Protein AF-A0A0F0GKB0-F1 (afdb_monomer_lite)

pLDDT: mean 94.59, std 5.73, range [59.5, 98.56]

InterPro domains:
  IPR029058 Alpha/Beta hydrolase fold [G3DSA:3.40.50.1820] (2-96)
  IPR029058 Alpha/Beta hydrolase fold [SSF53474] (4-94)
  IPR043595 Feruloyl esterase B/C/D [PTHR38050] (4-97)

Sequence (97 aa):
GYNWSYYGLRKLADQASNGTIFVAPQGNGNGWANPGGQDLTFIDDLVRLLDNSLCVDTSQRFAGGFSYGGGMSYAIACARANVFRAVVVYSGGVLSG

Organism: Lentzea aerocolonigenes (NCBI:txid68170)

Foldseek 3Di:
DQCCPPNRVNVVCVVVVHDDDDDDDADDVSAQQCVVNVNVVVVVVVLVVDVVPDVDPQLAAEAEDEERSLLVQVVCCVPPVVRHVYYYRHPYDVNHD

Radius of gyration: 13.43 Å; chains: 1; bounding box: 31×27×32 Å

Secondary structure (DSSP, 8-state):
-GGGGGGGHHHHHHHTT----------GGG----GGGHHHHHHHHHHHHHHHHS---GGG-EEEEETHHHHHHHHHHHH-TTT-SEEEEES--S---

Structure (mmCIF, N/CA/C/O backbone):
data_AF-A0A0F0GKB0-F1
#
_entry.id   AF-A0A0F0GKB0-F1
#
loop_
_atom_site.group_PDB
_atom_site.id
_atom_site.type_symbol
_atom_site.label_atom_id
_atom_site.label_alt_id
_atom_site.label_comp_id
_atom_site.label_asym_id
_atom_site.label_entity_id
_atom_site.label_seq_id
_atom_site.pdbx_PDB_ins_code
_atom_site.Cartn_x
_atom_site.Cartn_y
_atom_site.Cartn_z
_atom_site.occupancy
_atom_site.B_iso_or_equiv
_atom_site.auth_seq_id
_atom_site.auth_comp_id
_atom_site.auth_asym_id
_atom_site.auth_atom_id
_atom_site.pdbx_PDB_model_num
ATOM 1 N N . GLY A 1 1 ? 10.236 8.770 15.998 1.00 72.25 1 GLY A N 1
ATOM 2 C CA . GLY A 1 1 ? 9.637 8.640 14.653 1.00 72.25 1 GLY A CA 1
ATOM 3 C C . GLY A 1 1 ? 8.113 8.591 14.628 1.00 72.25 1 GLY A C 1
ATOM 4 O O . GLY A 1 1 ? 7.556 8.893 13.585 1.00 72.25 1 GLY A O 1
ATOM 5 N N . TYR A 1 2 ? 7.434 8.248 15.734 1.00 84.94 2 TYR A N 1
ATOM 6 C CA . TYR A 1 2 ? 5.986 7.982 15.783 1.00 84.94 2 TYR A CA 1
ATOM 7 C C . TYR A 1 2 ? 5.107 8.975 15.004 1.00 84.94 2 TYR A C 1
ATOM 9 O O . TYR A 1 2 ? 4.395 8.576 14.087 1.00 84.94 2 TYR A O 1
ATOM 17 N N . ASN A 1 3 ? 5.240 10.273 15.304 1.00 88.56 3 ASN A N 1
ATOM 18 C CA . ASN A 1 3 ? 4.411 11.338 14.725 1.00 88.56 3 ASN A CA 1
ATOM 19 C C . ASN A 1 3 ? 4.466 11.439 13.195 1.00 88.56 3 ASN A C 1
ATOM 21 O O . ASN A 1 3 ? 3.524 11.953 12.605 1.00 88.56 3 ASN A O 1
ATOM 25 N N . TRP A 1 4 ? 5.546 10.967 12.570 1.00 90.31 4 TRP A N 1
ATOM 26 C CA . TRP A 1 4 ? 5.754 11.027 11.120 1.00 90.31 4 TRP A CA 1
ATOM 27 C C . TRP A 1 4 ? 5.763 9.644 10.464 1.00 90.31 4 TRP A C 1
ATOM 29 O O . TRP A 1 4 ? 5.989 9.533 9.261 1.00 90.31 4 TRP A O 1
ATOM 39 N N . SER A 1 5 ? 5.503 8.583 11.234 1.00 92.38 5 SER A N 1
ATOM 40 C CA . SER A 1 5 ? 5.356 7.240 10.676 1.00 92.38 5 SER A CA 1
ATOM 41 C C . SER A 1 5 ? 4.199 7.210 9.677 1.00 92.38 5 SER A C 1
ATOM 43 O O . SER A 1 5 ? 3.170 7.862 9.885 1.00 92.38 5 SER A O 1
ATOM 45 N N . TYR A 1 6 ? 4.400 6.495 8.567 1.00 94.44 6 TYR A N 1
ATOM 46 C CA . TYR A 1 6 ? 3.424 6.391 7.478 1.00 94.44 6 TYR A CA 1
ATOM 47 C C . TYR A 1 6 ? 2.942 7.766 6.990 1.00 94.44 6 TYR A C 1
ATOM 49 O O . TYR A 1 6 ? 1.745 8.010 6.888 1.00 94.44 6 TYR A O 1
ATOM 57 N N . TYR A 1 7 ? 3.875 8.697 6.762 1.00 94.38 7 TYR A N 1
ATOM 58 C CA . TYR A 1 7 ? 3.584 10.072 6.324 1.00 94.38 7 TYR A CA 1
ATOM 59 C C . TYR A 1 7 ? 2.638 10.834 7.273 1.00 94.38 7 TYR A C 1
ATOM 61 O O . TYR A 1 7 ? 1.873 11.697 6.852 1.00 94.38 7 TYR A O 1
ATOM 69 N N . GLY A 1 8 ? 2.680 10.508 8.570 1.00 94.81 8 GLY A N 1
ATOM 70 C CA . GLY A 1 8 ? 1.841 11.119 9.605 1.00 94.81 8 GLY A CA 1
ATOM 71 C C . GLY A 1 8 ? 0.459 10.480 9.770 1.00 94.81 8 GLY A C 1
ATOM 72 O O . GLY A 1 8 ? -0.267 10.844 10.697 1.00 94.81 8 GLY A O 1
ATOM 73 N N . LEU A 1 9 ? 0.105 9.489 8.944 1.00 94.62 9 LEU A N 1
ATOM 74 C CA . LEU A 1 9 ? -1.196 8.818 9.005 1.00 94.62 9 LEU A CA 1
ATOM 75 C C . LEU A 1 9 ? -1.418 8.089 10.332 1.00 94.62 9 LEU A C 1
ATOM 77 O O . LEU A 1 9 ? -2.547 8.047 10.813 1.00 94.62 9 LEU A O 1
ATOM 81 N N . ARG A 1 10 ? -0.356 7.564 10.962 1.00 95.06 10 ARG A N 1
ATOM 82 C CA . ARG A 1 10 ? -0.489 6.887 12.260 1.00 95.06 10 ARG A CA 1
ATOM 83 C C . ARG A 1 10 ? -1.040 7.816 13.330 1.00 95.06 10 ARG A C 1
ATOM 85 O O . ARG A 1 10 ? -2.030 7.486 13.971 1.00 95.06 10 ARG A O 1
ATOM 92 N N . LYS A 1 11 ? -0.443 9.004 13.454 1.00 95.38 11 LYS A N 1
ATOM 93 C CA . LYS A 1 11 ? -0.886 10.026 14.404 1.00 95.38 11 LYS A CA 1
ATOM 94 C C . LYS A 1 11 ? -2.346 10.413 14.158 1.00 95.38 11 LYS A C 1
ATOM 96 O O . LYS A 1 11 ? -3.099 10.531 15.116 1.00 95.38 11 LYS A O 1
ATOM 101 N N . LEU A 1 12 ? -2.739 10.602 12.896 1.00 94.69 12 LEU A N 1
ATOM 102 C CA . LEU A 1 12 ? -4.121 10.939 12.542 1.00 94.69 12 LEU A CA 1
ATOM 103 C C . LEU A 1 12 ? -5.096 9.815 12.912 1.00 94.69 12 LEU A C 1
ATOM 105 O O . LEU A 1 12 ? -6.158 10.100 13.459 1.00 94.69 12 LEU A O 1
ATOM 109 N N . ALA A 1 13 ? -4.728 8.554 12.669 1.00 95.06 13 ALA A N 1
ATOM 110 C CA . ALA A 1 13 ? -5.547 7.405 13.042 1.00 95.06 13 ALA A CA 1
ATOM 111 C C . ALA A 1 13 ? -5.750 7.321 14.562 1.00 95.06 13 ALA A C 1
ATOM 113 O O . ALA A 1 13 ? -6.886 7.187 15.010 1.00 95.06 13 ALA A O 1
ATOM 114 N N . ASP A 1 14 ? -4.688 7.484 15.361 1.00 94.12 14 ASP A N 1
ATOM 115 C CA . ASP A 1 14 ? -4.818 7.453 16.823 1.00 94.12 14 ASP A CA 1
ATOM 116 C C . ASP A 1 14 ? -5.656 8.633 17.344 1.00 94.12 14 ASP A C 1
ATOM 118 O O . ASP A 1 14 ? -6.501 8.453 18.216 1.00 94.12 14 ASP A O 1
ATOM 122 N N . GLN A 1 15 ? -5.464 9.837 16.788 1.00 95.56 15 GLN A N 1
ATOM 123 C CA . GLN A 1 15 ? -6.250 11.025 17.151 1.00 95.56 15 GLN A CA 1
ATOM 124 C C . GLN A 1 15 ? -7.737 10.860 16.826 1.00 95.56 15 GLN A C 1
ATOM 126 O O . GLN A 1 15 ? -8.584 11.323 17.585 1.00 95.56 15 GLN A O 1
ATOM 131 N N . ALA A 1 16 ? -8.051 10.186 15.719 1.00 95.56 16 ALA A N 1
ATOM 132 C CA . ALA A 1 16 ? -9.415 9.854 15.331 1.00 95.56 16 ALA A CA 1
ATOM 133 C C . ALA A 1 16 ? -9.985 8.642 16.091 1.00 95.56 16 ALA A C 1
ATOM 135 O O . ALA A 1 16 ? -11.151 8.315 15.904 1.00 95.56 16 ALA A O 1
ATOM 136 N N . SER A 1 17 ? -9.191 7.977 16.943 1.00 93.44 17 SER A N 1
ATOM 137 C CA . SER A 1 17 ? -9.540 6.688 17.562 1.00 93.44 17 SER A CA 1
ATOM 138 C C . SER A 1 17 ? -9.919 5.610 16.535 1.00 93.44 17 SER A C 1
ATOM 140 O O . SER A 1 17 ? -10.755 4.745 16.796 1.00 93.44 17 SER A O 1
ATOM 142 N N . ASN A 1 18 ? -9.283 5.646 15.361 1.00 91.06 18 ASN A N 1
ATOM 143 C CA . ASN A 1 18 ? -9.494 4.678 14.294 1.00 91.06 18 ASN A CA 1
ATOM 144 C C . ASN A 1 18 ? -8.580 3.465 14.486 1.00 91.06 18 ASN A C 1
ATOM 146 O O . ASN A 1 18 ? -7.352 3.583 14.499 1.00 91.06 18 ASN A O 1
ATOM 150 N N . GLY A 1 19 ? -9.171 2.271 14.549 1.00 91.81 19 GLY A N 1
ATOM 151 C CA . GLY A 1 19 ? -8.420 1.028 14.400 1.00 91.81 19 GLY A CA 1
ATOM 152 C C . GLY A 1 19 ? -7.828 0.956 12.993 1.00 91.81 19 GLY A C 1
ATOM 153 O O . GLY A 1 19 ? -8.562 0.913 12.011 1.00 91.81 19 GLY A O 1
ATOM 154 N N . THR A 1 20 ? -6.501 0.995 12.867 1.00 95.56 20 THR A N 1
ATOM 155 C CA . THR A 1 20 ? -5.824 0.944 11.563 1.00 95.56 20 THR A CA 1
ATOM 156 C C . THR A 1 20 ? -4.605 0.037 11.625 1.00 95.56 20 THR A C 1
ATOM 158 O O . THR A 1 20 ? -3.739 0.180 12.495 1.00 95.56 20 THR A O 1
ATOM 161 N N . ILE A 1 21 ? -4.537 -0.888 10.671 1.00 96.31 21 ILE A N 1
ATOM 162 C CA . ILE A 1 21 ? -3.395 -1.773 10.459 1.00 96.31 21 ILE A CA 1
ATOM 163 C C . ILE A 1 21 ? -2.448 -1.059 9.498 1.00 96.31 21 ILE A C 1
ATOM 165 O O . ILE A 1 21 ? -2.811 -0.765 8.362 1.00 96.31 21 ILE A O 1
ATOM 169 N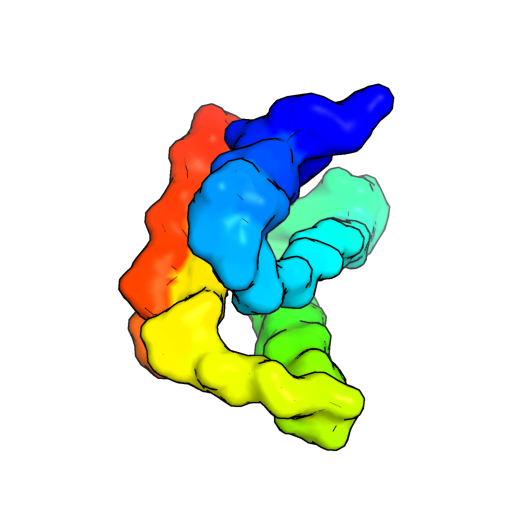 N . PHE A 1 22 ? -1.236 -0.766 9.960 1.00 96.44 22 PHE A N 1
ATOM 170 C CA . PHE A 1 22 ? -0.208 -0.158 9.125 1.00 96.44 22 PHE A CA 1
ATOM 171 C C . PHE A 1 22 ? 0.793 -1.216 8.686 1.00 96.44 22 PHE A C 1
ATOM 173 O O . PHE A 1 22 ? 1.321 -1.957 9.515 1.00 96.44 22 PHE A O 1
ATOM 180 N N . VAL A 1 23 ? 1.057 -1.263 7.384 1.00 97.31 23 VAL A N 1
ATOM 181 C CA . VAL A 1 23 ? 1.920 -2.265 6.758 1.00 97.31 23 VAL A CA 1
ATOM 182 C C . VAL A 1 23 ? 2.974 -1.542 5.929 1.00 97.31 23 VAL A C 1
ATOM 184 O O . VAL A 1 23 ? 2.646 -0.664 5.135 1.00 97.31 23 VAL A O 1
ATOM 187 N N . ALA A 1 24 ? 4.241 -1.898 6.132 1.00 96.38 24 ALA A N 1
ATOM 188 C CA . ALA A 1 24 ? 5.380 -1.366 5.390 1.00 96.38 24 ALA A CA 1
ATOM 189 C C . ALA A 1 24 ? 6.088 -2.524 4.666 1.00 96.38 24 ALA A C 1
ATOM 191 O O . ALA A 1 24 ? 7.012 -3.114 5.230 1.00 96.38 24 ALA A O 1
ATOM 192 N N . PRO A 1 25 ? 5.627 -2.911 3.464 1.00 96.12 25 PRO A N 1
ATOM 193 C CA . PRO A 1 25 ? 6.266 -3.976 2.706 1.00 96.12 25 PRO A CA 1
ATOM 194 C C . PRO A 1 25 ? 7.652 -3.543 2.211 1.00 96.12 25 PRO A C 1
ATOM 196 O O . PRO A 1 25 ? 7.873 -2.372 1.900 1.00 96.12 25 PRO A O 1
ATOM 199 N N . GLN A 1 26 ? 8.576 -4.500 2.128 1.00 95.81 26 GLN A N 1
ATOM 200 C CA . GLN A 1 26 ? 9.932 -4.290 1.629 1.00 95.81 26 GLN A CA 1
ATOM 201 C C . GLN A 1 26 ? 10.068 -4.897 0.232 1.00 95.81 26 GLN A C 1
ATOM 203 O O . GLN A 1 26 ? 9.820 -6.088 0.054 1.00 95.81 26 GLN A O 1
ATOM 208 N N . GLY A 1 27 ? 10.474 -4.079 -0.735 1.00 93.50 27 GLY A N 1
ATOM 209 C CA . GLY A 1 27 ? 10.708 -4.511 -2.109 1.00 93.50 27 GLY A CA 1
ATOM 210 C C . GLY A 1 27 ? 12.058 -5.215 -2.283 1.00 93.50 27 GLY A C 1
ATOM 211 O O . GLY A 1 27 ? 13.002 -5.010 -1.508 1.00 93.50 27 GLY A O 1
ATOM 212 N N . ASN A 1 28 ? 12.170 -6.036 -3.327 1.00 93.50 28 ASN A N 1
ATOM 213 C CA . ASN A 1 28 ? 13.400 -6.762 -3.643 1.00 93.50 28 ASN A CA 1
ATOM 214 C C . ASN A 1 28 ? 14.551 -5.789 -3.940 1.00 93.50 28 ASN A C 1
ATOM 216 O O . ASN A 1 28 ? 14.416 -4.864 -4.738 1.00 93.50 28 ASN A O 1
ATOM 220 N N . GLY A 1 29 ? 15.699 -5.983 -3.283 1.00 93.69 29 GLY A N 1
ATOM 221 C CA . GLY A 1 29 ? 16.854 -5.091 -3.442 1.00 93.69 29 GLY A CA 1
ATOM 222 C C . GLY A 1 29 ? 16.589 -3.637 -3.025 1.00 93.69 29 GLY A C 1
ATOM 223 O O . GLY A 1 29 ? 17.278 -2.742 -3.506 1.00 93.69 29 GLY A O 1
ATOM 224 N N . ASN A 1 30 ? 15.607 -3.393 -2.145 1.00 93.75 30 ASN A N 1
ATOM 225 C CA . ASN A 1 30 ? 15.099 -2.061 -1.781 1.00 93.75 30 ASN A CA 1
ATOM 226 C C . ASN A 1 30 ? 14.444 -1.298 -2.951 1.00 93.75 30 ASN A C 1
ATOM 228 O O . ASN A 1 30 ? 14.394 -0.066 -2.937 1.00 93.75 30 ASN A O 1
ATOM 232 N N . GLY A 1 31 ? 13.963 -2.012 -3.971 1.00 93.81 31 GLY A N 1
ATOM 233 C CA . GLY A 1 31 ? 13.333 -1.434 -5.153 1.00 93.81 31 GLY A CA 1
ATOM 234 C C . GLY A 1 31 ? 11.995 -2.079 -5.498 1.00 93.81 31 GLY A C 1
ATOM 235 O O . GLY A 1 31 ? 11.622 -3.110 -4.946 1.00 93.81 31 GLY A O 1
ATOM 236 N N . TRP A 1 32 ? 11.294 -1.447 -6.439 1.00 96.44 32 TRP A N 1
ATOM 237 C CA . TRP A 1 32 ? 9.991 -1.879 -6.949 1.00 96.44 32 TRP A CA 1
ATOM 238 C C . TRP A 1 32 ? 10.025 -2.022 -8.479 1.00 96.44 32 TRP A C 1
ATOM 240 O O . TRP A 1 32 ? 9.239 -1.405 -9.196 1.00 96.44 32 TRP A O 1
ATOM 250 N N . ALA A 1 33 ? 11.019 -2.747 -8.999 1.00 94.31 33 ALA A N 1
ATOM 251 C CA . ALA A 1 33 ? 11.266 -2.877 -10.440 1.00 94.31 33 ALA A CA 1
ATOM 252 C C . ALA A 1 33 ? 10.250 -3.764 -11.171 1.00 94.31 33 ALA A C 1
ATOM 254 O O . ALA A 1 33 ? 10.169 -3.710 -12.393 1.00 94.31 33 ALA A O 1
ATOM 255 N N . ASN A 1 34 ? 9.516 -4.590 -10.427 1.00 94.31 34 ASN A N 1
ATOM 256 C CA . ASN A 1 34 ? 8.418 -5.427 -10.887 1.00 94.31 34 ASN A CA 1
ATOM 257 C C . ASN A 1 34 ? 8.678 -6.292 -12.151 1.00 94.31 34 ASN A C 1
ATOM 259 O O . ASN A 1 34 ? 7.769 -6.470 -12.967 1.00 94.31 34 ASN A O 1
ATOM 263 N N . PRO A 1 35 ? 9.873 -6.898 -12.347 1.00 94.50 35 PRO A N 1
ATOM 264 C CA . PRO A 1 35 ? 10.093 -7.798 -13.475 1.00 94.50 35 PRO A CA 1
ATOM 265 C C . PRO A 1 35 ? 9.094 -8.960 -13.431 1.00 94.50 35 PRO A C 1
ATOM 267 O O . PRO A 1 35 ? 8.922 -9.615 -12.403 1.00 94.50 35 PRO A O 1
ATOM 270 N N . GLY A 1 36 ? 8.405 -9.193 -14.549 1.00 94.00 36 GLY A N 1
ATOM 271 C CA . GLY A 1 36 ? 7.400 -10.253 -14.653 1.00 94.00 36 GLY A CA 1
ATOM 272 C C . GLY A 1 36 ? 6.190 -10.088 -13.723 1.00 94.00 36 GLY A C 1
ATOM 273 O O . GLY A 1 36 ? 5.484 -11.065 -13.500 1.00 94.00 36 GLY A O 1
ATOM 274 N N . GLY A 1 37 ? 5.944 -8.893 -13.169 1.00 94.88 37 GLY A N 1
ATOM 275 C CA . GLY A 1 37 ? 4.810 -8.644 -12.273 1.00 94.88 37 GLY A CA 1
ATOM 276 C C . GLY A 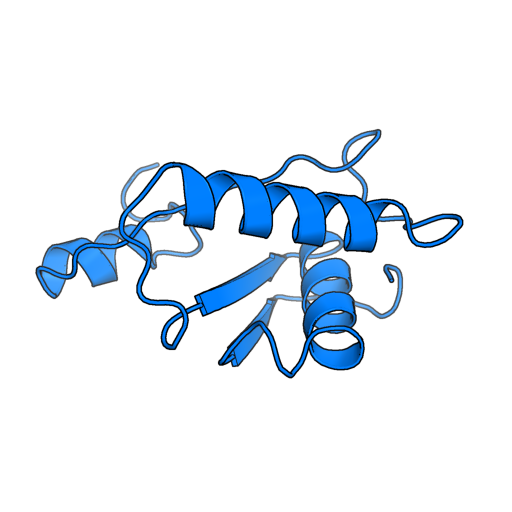1 37 ? 5.023 -9.073 -10.816 1.00 94.88 37 GLY A C 1
ATOM 277 O O . GLY A 1 37 ? 4.067 -9.059 -10.041 1.00 94.88 37 GLY A O 1
ATOM 278 N N . GLN A 1 38 ? 6.251 -9.445 -10.431 1.00 96.62 38 GLN A N 1
ATOM 279 C CA . GLN A 1 38 ? 6.539 -10.039 -9.119 1.00 96.62 38 GLN A CA 1
ATOM 280 C C . GLN A 1 38 ? 6.129 -9.162 -7.924 1.00 96.62 38 GLN A C 1
ATOM 282 O O . GLN A 1 38 ? 5.718 -9.690 -6.893 1.00 96.62 38 GLN A O 1
ATOM 287 N N . ASP A 1 39 ? 6.228 -7.837 -8.044 1.00 97.06 39 ASP A N 1
ATOM 288 C CA . ASP A 1 39 ? 5.951 -6.928 -6.934 1.00 97.06 39 ASP A CA 1
ATOM 289 C C . ASP A 1 39 ? 4.438 -6.770 -6.752 1.00 97.06 39 ASP A C 1
ATOM 291 O O . ASP A 1 39 ? 3.950 -6.723 -5.625 1.00 97.06 39 ASP A O 1
ATOM 295 N N . LEU A 1 40 ? 3.672 -6.765 -7.849 1.00 97.06 40 LEU A N 1
ATOM 296 C CA . LEU A 1 40 ? 2.209 -6.819 -7.787 1.00 97.06 40 LEU A CA 1
ATOM 297 C C . LEU A 1 40 ? 1.725 -8.152 -7.206 1.00 97.06 40 LEU A C 1
ATOM 299 O O . LEU A 1 40 ? 0.846 -8.145 -6.347 1.00 97.06 40 LEU A O 1
ATOM 303 N N . THR A 1 41 ? 2.328 -9.275 -7.609 1.00 97.75 41 THR A N 1
ATOM 304 C CA . THR A 1 41 ? 2.038 -10.588 -7.010 1.00 97.75 41 THR A CA 1
ATOM 305 C C . THR A 1 41 ? 2.349 -10.600 -5.516 1.00 97.75 41 THR A C 1
ATOM 307 O O . THR A 1 41 ? 1.542 -11.081 -4.725 1.00 97.75 41 THR A O 1
ATOM 310 N N . PHE A 1 42 ? 3.471 -10.010 -5.103 1.00 97.69 42 PHE A N 1
ATOM 311 C CA . PHE A 1 42 ? 3.808 -9.884 -3.689 1.00 97.69 42 PHE A CA 1
ATOM 312 C C . PHE A 1 42 ? 2.760 -9.075 -2.909 1.00 97.69 42 PHE A C 1
ATOM 314 O O . PHE A 1 42 ? 2.371 -9.479 -1.812 1.00 97.69 42 PHE A O 1
ATOM 321 N N . ILE A 1 43 ? 2.257 -7.969 -3.467 1.00 97.88 43 ILE A N 1
ATOM 322 C CA . ILE A 1 43 ? 1.174 -7.201 -2.837 1.00 97.88 43 ILE A CA 1
ATOM 323 C C . ILE A 1 43 ? -0.118 -8.021 -2.744 1.00 97.88 43 ILE A C 1
ATOM 325 O O . ILE A 1 43 ? -0.773 -7.976 -1.701 1.00 97.88 43 ILE A O 1
ATOM 329 N N . ASP A 1 44 ? -0.470 -8.801 -3.768 1.00 98.31 44 ASP A N 1
ATOM 330 C CA . ASP A 1 44 ? -1.646 -9.683 -3.723 1.00 98.31 44 ASP A CA 1
ATOM 331 C C . ASP A 1 44 ? -1.526 -10.736 -2.618 1.00 98.31 44 ASP A C 1
ATOM 333 O O . ASP A 1 44 ? -2.458 -1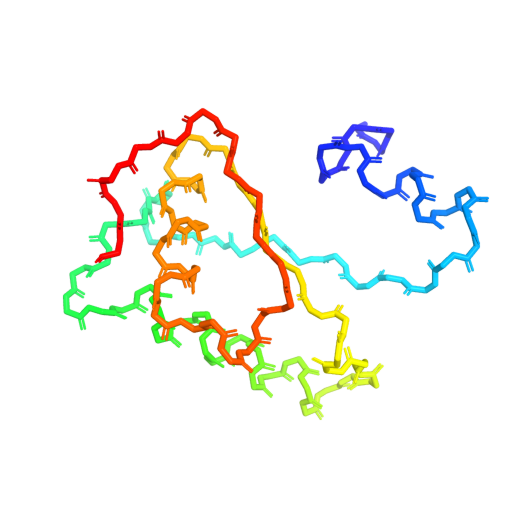0.948 -1.838 1.00 98.31 44 ASP A O 1
ATOM 337 N N . ASP A 1 45 ? -0.357 -11.366 -2.513 1.00 98.56 45 ASP A N 1
ATOM 338 C CA . ASP A 1 45 ? -0.077 -12.370 -1.494 1.00 98.56 45 ASP A CA 1
ATOM 339 C C . ASP A 1 45 ? -0.087 -11.777 -0.086 1.00 98.56 45 ASP A C 1
ATOM 341 O O . ASP A 1 45 ? -0.614 -12.396 0.843 1.00 98.56 45 ASP A O 1
ATOM 345 N N . LEU A 1 46 ? 0.437 -10.561 0.074 1.00 98.19 46 LEU A N 1
ATOM 346 C CA . LEU A 1 46 ? 0.402 -9.832 1.335 1.00 98.19 46 LEU A CA 1
ATOM 347 C C . LEU A 1 46 ? -1.031 -9.476 1.741 1.00 98.19 46 LEU A C 1
ATOM 349 O O . LEU A 1 46 ? -1.406 -9.696 2.891 1.00 98.19 46 LEU A O 1
ATOM 353 N N . VAL A 1 47 ? -1.846 -8.967 0.812 1.00 98.25 47 VAL A N 1
ATOM 354 C CA . VAL A 1 47 ? -3.266 -8.677 1.066 1.00 98.25 47 VAL A CA 1
ATOM 3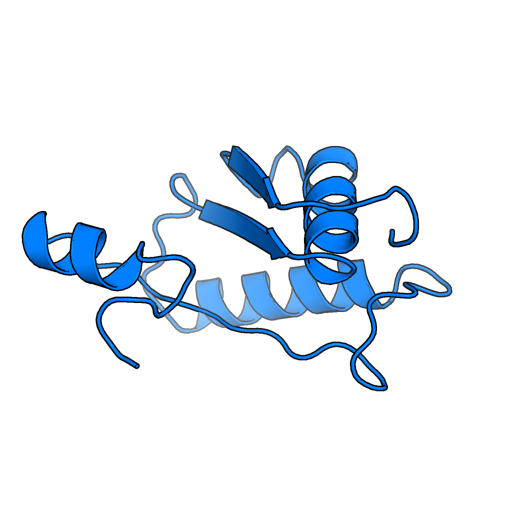55 C C . VAL A 1 47 ? -3.998 -9.949 1.485 1.00 98.25 47 VAL A C 1
ATOM 357 O O . VAL A 1 47 ? -4.660 -9.958 2.520 1.00 98.25 47 VAL A O 1
ATOM 360 N N . ARG A 1 48 ? -3.814 -11.046 0.746 1.00 98.56 48 ARG A N 1
ATOM 361 C CA . ARG A 1 48 ? -4.417 -12.346 1.062 1.00 98.56 48 ARG A CA 1
ATOM 362 C C . ARG A 1 48 ? -3.987 -12.867 2.433 1.00 98.56 48 ARG A C 1
ATOM 364 O O . ARG A 1 48 ? -4.809 -13.412 3.165 1.00 98.56 48 ARG A O 1
ATOM 371 N N . LEU A 1 49 ? -2.712 -12.722 2.793 1.00 98.50 49 LEU A N 1
ATOM 372 C CA . LEU A 1 49 ? -2.216 -13.115 4.111 1.00 98.50 49 LEU A CA 1
ATOM 373 C C . LEU A 1 49 ? -2.901 -12.311 5.223 1.00 98.50 49 LEU A C 1
ATOM 375 O O . LEU A 1 49 ? -3.352 -12.901 6.204 1.00 98.50 49 LEU A O 1
ATOM 379 N N . LEU A 1 50 ? -2.990 -10.988 5.070 1.00 98.19 50 LEU A N 1
ATOM 380 C CA . LEU A 1 50 ? -3.585 -10.098 6.070 1.00 98.19 50 LEU A CA 1
ATOM 381 C C . LEU A 1 50 ? -5.083 -10.348 6.233 1.00 98.19 50 LEU A C 1
ATOM 383 O O . LEU A 1 50 ? -5.542 -10.474 7.364 1.00 98.19 50 LEU A O 1
ATOM 387 N N . ASP A 1 51 ? -5.813 -10.492 5.129 1.00 97.50 51 ASP A N 1
ATOM 388 C CA . ASP A 1 51 ? -7.255 -10.757 5.140 1.00 97.50 51 ASP A CA 1
ATOM 389 C C . ASP A 1 51 ? -7.587 -12.101 5.808 1.00 97.50 51 ASP A C 1
ATOM 391 O O . ASP A 1 51 ? -8.602 -12.222 6.488 1.00 97.50 51 ASP A O 1
ATOM 395 N N . ASN A 1 52 ? -6.713 -13.103 5.668 1.00 98.25 52 ASN A N 1
ATOM 396 C CA . ASN A 1 52 ? -6.881 -14.401 6.329 1.00 98.25 52 ASN A CA 1
ATOM 397 C C . ASN A 1 52 ? -6.449 -14.402 7.803 1.00 98.25 52 ASN A C 1
ATOM 399 O O . ASN A 1 52 ? -6.854 -15.288 8.555 1.00 98.25 52 ASN A O 1
ATOM 403 N N . SER A 1 53 ? -5.590 -13.466 8.210 1.00 98.12 53 SER A N 1
ATOM 404 C CA . SER A 1 53 ? -4.982 -13.462 9.549 1.00 98.12 53 SER A CA 1
ATOM 405 C C . SER A 1 53 ? -5.626 -12.459 10.503 1.00 98.12 53 SER A C 1
ATOM 407 O O . SER A 1 53 ? -5.478 -12.588 11.716 1.00 98.12 53 SER A O 1
ATOM 409 N N . LEU A 1 54 ? -6.296 -11.434 9.972 1.00 97.06 54 LEU A N 1
ATOM 410 C CA . LEU A 1 54 ? -6.807 -10.289 10.718 1.00 97.06 54 LEU A CA 1
ATOM 411 C C . LEU A 1 54 ? -8.241 -9.961 10.289 1.00 97.06 54 LEU A C 1
ATOM 413 O O . LEU A 1 54 ? -8.655 -10.226 9.165 1.00 97.06 54 LEU A O 1
ATOM 417 N N . CYS A 1 55 ? -8.986 -9.291 11.167 1.00 95.44 55 CYS A N 1
ATOM 418 C CA . CYS A 1 55 ? -10.295 -8.733 10.829 1.00 95.44 55 CYS A CA 1
ATOM 419 C C . CYS A 1 55 ? -10.124 -7.412 10.060 1.00 95.44 55 CYS A C 1
ATOM 421 O O . CYS A 1 55 ? -10.159 -6.333 10.655 1.00 95.44 55 CYS A O 1
ATOM 423 N N . VAL A 1 56 ? -9.892 -7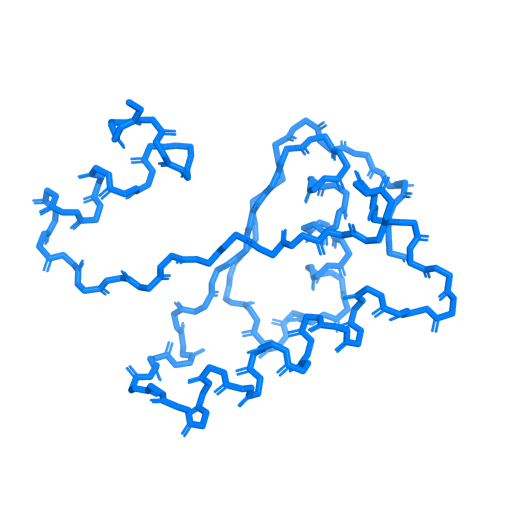.495 8.749 1.00 96.25 56 VAL A N 1
ATOM 424 C CA . VAL A 1 56 ? -9.710 -6.331 7.867 1.00 96.25 56 VAL A CA 1
ATOM 425 C C . VAL A 1 56 ? -11.052 -5.894 7.271 1.00 96.25 56 VAL A C 1
ATOM 427 O O . VAL A 1 56 ? -11.760 -6.699 6.672 1.00 96.25 56 VAL A O 1
ATOM 430 N N . ASP A 1 57 ? -11.388 -4.604 7.371 1.00 96.75 57 ASP A N 1
ATOM 431 C CA . ASP A 1 57 ? -12.445 -4.011 6.541 1.00 96.75 57 ASP A CA 1
ATOM 432 C C . ASP A 1 57 ? -11.909 -3.810 5.118 1.00 96.75 57 ASP A C 1
ATOM 434 O O . ASP A 1 57 ? -11.184 -2.856 4.821 1.00 96.75 57 ASP A O 1
ATOM 438 N N . THR A 1 58 ? -12.261 -4.732 4.224 1.00 96.44 58 THR A N 1
ATOM 439 C CA . THR A 1 58 ? -11.767 -4.744 2.843 1.00 96.44 58 THR A CA 1
ATOM 440 C C . THR A 1 58 ? -12.291 -3.573 2.007 1.00 96.44 58 THR A C 1
ATOM 442 O O . THR A 1 58 ? -11.697 -3.250 0.979 1.00 96.44 58 THR A O 1
ATOM 445 N N . SER A 1 59 ? -13.338 -2.870 2.464 1.00 97.12 59 SER A N 1
ATOM 446 C CA . SER A 1 59 ? -13.836 -1.644 1.829 1.00 97.12 59 SER A CA 1
ATOM 447 C C . SER A 1 59 ? -12.990 -0.407 2.160 1.00 97.12 59 SER A C 1
ATOM 449 O O . SER A 1 59 ? -13.180 0.656 1.564 1.00 97.12 59 SER A O 1
ATOM 451 N N . GLN A 1 60 ? -12.052 -0.521 3.104 1.00 96.25 60 GLN A N 1
ATOM 452 C CA . GLN A 1 60 ? -11.197 0.565 3.587 1.00 96.25 60 GLN A CA 1
ATOM 453 C C . GLN A 1 60 ? -9.711 0.217 3.459 1.00 96.25 60 GLN A C 1
ATOM 455 O O . GLN A 1 60 ? -8.914 0.418 4.375 1.00 96.25 60 GLN A O 1
ATOM 460 N N . ARG A 1 61 ? -9.324 -0.288 2.283 1.00 97.62 61 ARG A N 1
ATOM 461 C CA . ARG A 1 61 ? -7.924 -0.549 1.943 1.00 97.62 61 ARG A CA 1
ATOM 462 C C . ARG A 1 61 ? -7.315 0.603 1.149 1.00 97.62 61 ARG A C 1
ATOM 464 O O . ARG A 1 61 ? -7.861 1.020 0.128 1.00 97.62 61 ARG A O 1
ATOM 471 N N . PHE A 1 62 ? -6.153 1.071 1.593 1.00 97.81 62 PHE A N 1
ATOM 472 C CA . PHE A 1 62 ? -5.439 2.205 1.010 1.00 97.81 62 PHE A CA 1
ATOM 473 C C . PHE A 1 62 ? -3.975 1.851 0.751 1.00 97.81 62 PHE A C 1
ATOM 475 O O . PHE A 1 62 ? -3.390 1.065 1.496 1.00 97.81 62 PHE A O 1
ATOM 482 N N . ALA A 1 63 ? -3.382 2.444 -0.284 1.00 97.88 63 ALA A N 1
ATOM 483 C CA . ALA A 1 63 ? -1.951 2.335 -0.561 1.00 97.88 63 ALA A CA 1
ATOM 484 C C . ALA A 1 63 ? -1.323 3.721 -0.719 1.00 97.88 63 ALA A C 1
ATOM 486 O O . ALA A 1 63 ? -1.967 4.670 -1.168 1.00 97.88 63 ALA A O 1
ATOM 487 N N . GLY A 1 64 ? -0.047 3.841 -0.373 1.00 97.00 64 GLY A N 1
ATOM 488 C CA . GLY A 1 64 ? 0.707 5.046 -0.667 1.00 97.00 64 GLY A CA 1
ATOM 489 C C . GLY A 1 64 ? 2.191 4.893 -0.390 1.00 97.00 64 GLY A C 1
ATOM 490 O O . GLY A 1 64 ? 2.609 4.088 0.443 1.00 97.00 64 GLY A O 1
ATOM 491 N N . GLY A 1 65 ? 2.995 5.682 -1.094 1.00 96.31 65 GLY A N 1
ATOM 492 C CA . GLY A 1 65 ? 4.443 5.548 -1.051 1.00 96.31 65 GLY A CA 1
ATOM 493 C C . GLY A 1 65 ? 5.175 6.711 -1.702 1.00 96.31 65 GLY A C 1
ATOM 494 O O . GLY A 1 65 ? 4.593 7.483 -2.466 1.00 96.31 65 GLY A O 1
ATOM 495 N N . PHE A 1 66 ? 6.459 6.831 -1.369 1.00 96.00 66 PHE A N 1
ATOM 496 C CA . PHE A 1 66 ? 7.347 7.891 -1.828 1.00 96.00 66 PHE A CA 1
ATOM 497 C C . PHE A 1 66 ? 8.366 7.383 -2.846 1.00 96.00 66 PHE A C 1
ATOM 499 O O . PHE A 1 66 ? 8.866 6.264 -2.706 1.00 96.00 66 PHE A O 1
ATOM 506 N N . SER A 1 67 ? 8.708 8.210 -3.840 1.00 95.25 67 SER A N 1
ATOM 507 C CA . SER A 1 67 ? 9.732 7.902 -4.848 1.00 95.25 67 SER A CA 1
ATOM 508 C C . SER A 1 67 ? 9.427 6.571 -5.545 1.00 95.25 67 SER A C 1
ATOM 510 O O . SER A 1 67 ? 8.361 6.433 -6.148 1.00 95.25 67 SER A O 1
ATOM 512 N N . TYR A 1 68 ? 10.286 5.557 -5.417 1.00 95.12 68 TYR A N 1
ATOM 513 C CA . TYR A 1 68 ? 10.039 4.243 -6.006 1.00 95.12 68 TYR A CA 1
ATOM 514 C C . TYR A 1 68 ? 8.753 3.592 -5.465 1.00 95.12 68 TYR A C 1
ATOM 516 O O . TYR A 1 68 ? 7.964 3.045 -6.229 1.00 95.12 68 TYR A O 1
ATOM 524 N N . GLY A 1 69 ? 8.471 3.744 -4.166 1.00 96.38 69 GLY A N 1
ATOM 525 C CA . GLY A 1 69 ? 7.202 3.308 -3.573 1.00 96.38 69 GLY A CA 1
ATOM 526 C C . GLY A 1 69 ? 6.000 4.132 -4.050 1.00 96.38 69 GLY A C 1
ATOM 527 O O . GLY A 1 69 ? 4.871 3.646 -4.041 1.00 96.38 69 GLY A O 1
ATOM 528 N N . GLY A 1 70 ? 6.230 5.367 -4.505 1.00 96.75 70 GLY A N 1
ATOM 529 C CA . GLY A 1 70 ? 5.224 6.171 -5.198 1.00 96.75 70 GLY A CA 1
ATOM 530 C C . GLY A 1 70 ? 4.908 5.602 -6.580 1.00 96.75 70 GLY A C 1
ATOM 531 O O . GLY A 1 70 ? 3.738 5.493 -6.937 1.00 96.75 70 GLY A O 1
ATOM 532 N N . GLY A 1 71 ? 5.931 5.152 -7.311 1.00 96.94 71 GLY A N 1
ATOM 533 C CA . GLY A 1 71 ? 5.752 4.367 -8.534 1.00 96.94 71 GLY A CA 1
ATOM 534 C C . GLY A 1 71 ? 4.963 3.079 -8.285 1.00 96.94 71 GLY A C 1
ATOM 535 O O . GLY A 1 71 ? 3.992 2.817 -8.987 1.00 96.94 71 GLY A O 1
ATOM 536 N N . MET A 1 72 ? 5.304 2.319 -7.239 1.00 97.50 72 MET A N 1
ATOM 537 C CA . MET A 1 72 ? 4.566 1.097 -6.892 1.00 97.50 72 MET A CA 1
ATOM 538 C C . MET A 1 72 ? 3.106 1.391 -6.521 1.00 97.50 72 MET A C 1
ATOM 540 O O . MET A 1 72 ? 2.197 0.655 -6.891 1.00 97.50 72 MET A O 1
ATOM 544 N N . SER A 1 73 ? 2.858 2.505 -5.829 1.00 97.19 73 SER A N 1
ATOM 545 C CA . SER A 1 73 ? 1.498 2.966 -5.531 1.00 97.19 73 SER A CA 1
ATOM 546 C C . SER A 1 73 ? 0.725 3.257 -6.824 1.00 97.19 73 SER A C 1
ATOM 548 O O . SER A 1 73 ? -0.399 2.791 -6.990 1.00 97.19 73 SER A O 1
ATOM 550 N N . TYR A 1 74 ? 1.336 3.943 -7.793 1.00 96.62 74 TYR A N 1
ATOM 551 C CA . TYR A 1 74 ? 0.728 4.135 -9.112 1.00 96.62 74 TYR A CA 1
ATOM 552 C C . TYR A 1 74 ? 0.408 2.796 -9.806 1.00 96.62 74 TYR A C 1
ATOM 554 O O . TYR A 1 74 ? -0.709 2.610 -10.287 1.00 96.62 74 TYR A O 1
ATOM 562 N N . ALA A 1 75 ? 1.334 1.833 -9.779 1.00 96.69 75 ALA A N 1
ATOM 563 C CA . ALA A 1 75 ? 1.117 0.499 -10.338 1.00 96.69 75 ALA A CA 1
ATOM 564 C C . ALA A 1 75 ? -0.077 -0.229 -9.692 1.00 96.69 75 ALA A C 1
ATOM 566 O O . ALA A 1 75 ? -0.911 -0.801 -10.396 1.00 96.69 75 ALA A O 1
ATOM 567 N N . ILE A 1 76 ? -0.212 -0.150 -8.361 1.00 96.94 76 ILE A N 1
ATOM 568 C CA . ILE A 1 76 ? -1.373 -0.674 -7.622 1.00 96.94 76 ILE A CA 1
ATOM 569 C C . ILE A 1 76 ? -2.665 -0.012 -8.110 1.00 96.94 76 ILE A C 1
ATOM 571 O O . ILE A 1 76 ? -3.651 -0.708 -8.352 1.00 96.94 76 ILE A O 1
ATOM 575 N N . ALA A 1 77 ? -2.668 1.312 -8.284 1.00 96.06 77 ALA A N 1
ATOM 576 C CA . ALA A 1 77 ? -3.849 2.036 -8.748 1.00 96.06 77 ALA A CA 1
ATOM 577 C C . ALA A 1 77 ? -4.308 1.558 -10.136 1.00 96.06 77 ALA A C 1
ATOM 579 O O . ALA A 1 77 ? -5.506 1.408 -10.363 1.00 96.06 77 ALA A O 1
ATOM 580 N N . CYS A 1 78 ? -3.372 1.268 -11.044 1.00 95.19 78 CYS A N 1
ATOM 581 C CA . CYS A 1 78 ? -3.688 0.759 -12.379 1.00 95.19 78 CYS A CA 1
ATOM 582 C C . CYS A 1 78 ? -4.136 -0.709 -12.366 1.00 95.19 78 CYS A C 1
ATOM 584 O O . CYS A 1 78 ? -5.123 -1.062 -13.007 1.00 95.19 78 CYS A O 1
ATOM 586 N N . ALA A 1 79 ? -3.411 -1.574 -11.656 1.00 96.50 79 ALA A N 1
ATOM 587 C CA . ALA A 1 79 ? -3.573 -3.020 -11.772 1.00 96.50 79 ALA A CA 1
ATOM 588 C C . ALA A 1 79 ? -4.560 -3.625 -10.758 1.00 96.50 79 ALA A C 1
ATOM 590 O O . ALA A 1 79 ? -5.003 -4.759 -10.948 1.00 96.50 79 ALA A O 1
ATOM 591 N N . ARG A 1 80 ? -4.876 -2.919 -9.663 1.00 97.00 80 ARG A N 1
ATOM 592 C CA . ARG A 1 80 ? -5.658 -3.420 -8.514 1.00 97.00 80 ARG A CA 1
ATOM 593 C C . ARG A 1 80 ? -6.702 -2.410 -8.025 1.00 97.00 80 ARG A C 1
ATOM 595 O O . ARG A 1 80 ? -7.020 -2.357 -6.835 1.00 97.00 80 ARG A O 1
ATOM 602 N N . ALA A 1 81 ? -7.277 -1.635 -8.946 1.00 95.75 81 ALA A N 1
ATOM 603 C CA . ALA A 1 81 ? -8.308 -0.632 -8.654 1.00 95.75 81 ALA A CA 1
ATOM 604 C C . ALA A 1 81 ? -9.549 -1.198 -7.931 1.00 95.75 81 ALA A C 1
ATOM 606 O O . ALA A 1 81 ? -10.252 -0.470 -7.241 1.00 95.75 81 ALA A O 1
ATOM 607 N N . ASN A 1 82 ? -9.822 -2.499 -8.072 1.00 96.31 82 ASN A N 1
ATOM 608 C CA . ASN A 1 82 ? -10.910 -3.196 -7.382 1.00 96.31 82 ASN A CA 1
ATOM 609 C C . ASN A 1 82 ? -10.544 -3.700 -5.971 1.00 96.31 82 ASN A C 1
ATOM 611 O O . ASN A 1 82 ? -11.431 -4.139 -5.246 1.00 96.31 82 ASN A O 1
ATOM 615 N N . VAL A 1 83 ? -9.265 -3.665 -5.582 1.00 97.88 83 VAL A N 1
ATOM 616 C CA . VAL A 1 83 ? -8.767 -4.154 -4.280 1.00 97.88 83 VAL A CA 1
ATOM 617 C C . VAL A 1 83 ? -8.491 -3.005 -3.309 1.00 97.88 83 VAL A C 1
ATOM 619 O O . VAL A 1 83 ? -8.659 -3.170 -2.098 1.00 97.88 83 VAL A O 1
ATOM 622 N N . PHE A 1 84 ? -8.055 -1.854 -3.827 1.00 98.25 84 PHE A N 1
ATOM 623 C CA . PHE A 1 84 ? -7.725 -0.661 -3.048 1.00 98.25 84 PHE A CA 1
ATOM 624 C C . PHE A 1 84 ? -8.729 0.452 -3.332 1.00 98.25 84 PHE A C 1
ATOM 626 O O . PHE A 1 84 ? -8.919 0.854 -4.475 1.00 98.25 84 PHE A O 1
ATOM 633 N N . ARG A 1 85 ? -9.334 0.996 -2.274 1.00 98.06 85 ARG A N 1
ATOM 634 C CA . ARG A 1 85 ? -10.323 2.076 -2.368 1.00 98.06 85 ARG A CA 1
ATOM 635 C C . ARG A 1 85 ? -9.713 3.390 -2.838 1.00 98.06 85 ARG A C 1
ATOM 637 O O . ARG A 1 85 ? -10.365 4.143 -3.555 1.00 98.06 85 ARG A O 1
ATOM 644 N N . ALA A 1 86 ? -8.500 3.696 -2.388 1.00 97.94 86 ALA A N 1
ATOM 645 C CA . ALA A 1 86 ? -7.755 4.851 -2.866 1.00 97.94 86 ALA A CA 1
ATOM 646 C C . ALA A 1 86 ? -6.248 4.632 -2.742 1.00 97.94 86 ALA A C 1
ATOM 648 O O . ALA A 1 86 ? -5.771 3.855 -1.908 1.00 97.94 86 ALA A O 1
ATOM 649 N N . VAL A 1 87 ? -5.507 5.361 -3.574 1.00 97.69 87 VAL A N 1
ATOM 650 C CA . VAL A 1 87 ? -4.050 5.330 -3.611 1.00 97.69 87 VAL A CA 1
ATOM 651 C C . VAL A 1 87 ? -3.497 6.751 -3.635 1.00 97.69 87 VAL A C 1
ATOM 653 O O . VAL A 1 87 ? -4.059 7.621 -4.298 1.00 97.69 87 VAL A O 1
ATOM 656 N N . VAL A 1 88 ? -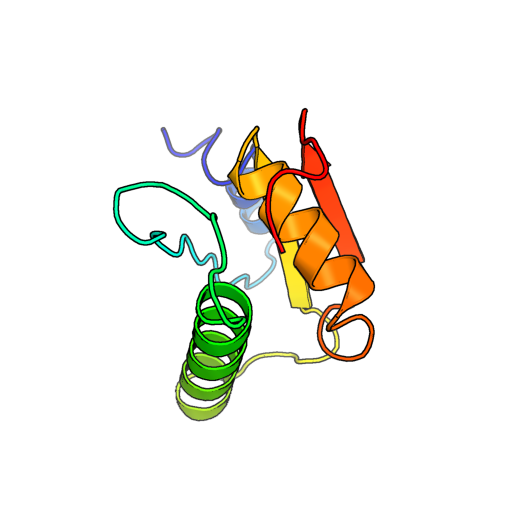2.397 6.987 -2.919 1.00 97.19 88 VAL A N 1
ATOM 657 C CA . VAL A 1 88 ? -1.710 8.284 -2.879 1.00 97.19 88 VAL A CA 1
ATOM 658 C C . VAL A 1 88 ? -0.258 8.129 -3.318 1.00 97.19 88 VAL A C 1
ATOM 660 O O . VAL A 1 88 ? 0.499 7.338 -2.759 1.00 97.19 88 VAL A O 1
ATOM 663 N N . VAL A 1 89 ? 0.146 8.914 -4.314 1.00 96.88 89 VAL A N 1
ATOM 664 C CA . VAL A 1 89 ? 1.504 8.895 -4.867 1.00 96.88 89 VAL A CA 1
ATOM 665 C C . VAL A 1 89 ? 2.275 10.110 -4.358 1.00 96.88 89 VAL A C 1
ATOM 667 O O . VAL A 1 89 ? 1.925 11.244 -4.679 1.00 96.88 89 VAL A O 1
ATOM 670 N N . TYR A 1 90 ? 3.346 9.886 -3.596 1.00 96.56 90 TYR A N 1
ATOM 671 C CA . TYR A 1 90 ? 4.228 10.952 -3.120 1.00 96.56 90 TYR A CA 1
ATOM 672 C C . TYR A 1 90 ? 5.497 10.998 -3.980 1.00 96.56 90 TYR A C 1
ATOM 674 O O . TYR A 1 90 ? 6.331 10.100 -3.914 1.00 96.56 90 TYR A O 1
ATOM 682 N N . SER A 1 91 ? 5.667 12.039 -4.799 1.00 95.69 91 SER A N 1
ATOM 683 C CA . SER A 1 91 ? 6.876 12.237 -5.625 1.00 95.69 91 SER A CA 1
ATOM 684 C C . SER A 1 91 ? 7.311 10.983 -6.406 1.00 95.69 91 SER A C 1
ATOM 686 O O . SER A 1 91 ? 8.491 10.635 -6.428 1.00 95.69 91 SER A O 1
ATOM 688 N N . GLY A 1 92 ? 6.345 10.258 -6.975 1.00 91.88 92 GLY A N 1
ATOM 689 C CA . GLY A 1 92 ? 6.582 9.037 -7.743 1.00 91.88 92 GLY A CA 1
ATOM 690 C C . GLY A 1 92 ? 6.787 9.302 -9.234 1.00 91.88 92 GLY A C 1
ATOM 691 O O . GLY A 1 92 ? 6.474 10.377 -9.742 1.00 91.88 92 GLY A O 1
ATOM 692 N N . GLY A 1 93 ? 7.277 8.285 -9.937 1.00 85.94 93 GLY A N 1
ATOM 693 C CA . GLY A 1 93 ? 7.318 8.230 -11.397 1.00 85.94 93 GLY A CA 1
ATOM 694 C C . GLY A 1 93 ? 6.868 6.858 -11.889 1.00 85.94 93 GLY A C 1
ATOM 695 O O . GLY A 1 93 ? 6.839 5.902 -11.111 1.00 85.94 93 GLY A O 1
ATOM 696 N N . VAL A 1 94 ? 6.540 6.749 -13.178 1.00 82.31 94 VAL A N 1
ATOM 697 C CA . VAL A 1 94 ? 6.157 5.480 -13.826 1.00 82.31 94 VAL A CA 1
ATOM 698 C C . VAL A 1 94 ? 7.420 4.650 -14.104 1.00 82.31 94 VAL A C 1
ATOM 700 O O . VAL A 1 94 ? 7.855 4.488 -15.237 1.00 82.31 94 VAL A O 1
ATOM 703 N N . LEU A 1 95 ? 8.077 4.230 -13.023 1.00 77.69 95 LEU A N 1
ATOM 704 C CA . LEU A 1 95 ? 9.351 3.491 -12.994 1.00 77.69 95 LEU A CA 1
ATOM 705 C C . LEU A 1 95 ? 9.184 2.083 -12.399 1.00 77.69 95 LEU A C 1
ATOM 707 O O . LEU A 1 95 ? 10.141 1.320 -12.299 1.00 77.69 95 LEU A O 1
ATOM 711 N N . SER A 1 96 ? 7.977 1.800 -11.922 1.00 75.88 96 SER A N 1
ATOM 712 C CA . SER A 1 96 ? 7.557 0.628 -11.169 1.00 75.88 96 SER A CA 1
ATOM 713 C C . SER A 1 96 ? 6.230 0.154 -11.742 1.00 75.88 96 SER A C 1
ATOM 715 O O . SER A 1 96 ? 5.496 0.974 -12.304 1.00 75.88 96 SER A O 1
ATOM 717 N N . GLY A 1 97 ? 5.908 -1.123 -11.554 1.00 59.50 97 GLY A N 1
ATOM 718 C CA . GLY A 1 97 ? 4.729 -1.737 -12.167 1.00 59.50 97 GLY A CA 1
ATOM 719 C C . GLY A 1 97 ? 5.018 -2.280 -13.548 1.00 59.50 97 GLY A C 1
ATOM 720 O O . GLY A 1 97 ? 4.113 -2.174 -14.395 1.00 59.50 97 GLY A O 1
#